Protein AF-A0A3M7RGC6-F1 (afdb_monomer)

Foldseek 3Di:
DDDDDDDDPPDDPDDPDDWAFDDDDPQWTWTDDPRDIDIDGVVVDDDDDDPPPPDPPVPPPPPPPDDDDDDDDDDDDDDDDDDPPDPPDPDPDPDDDDDDDDDD

Organism: Brachionus plicatilis (NCBI:txid10195)

Sequence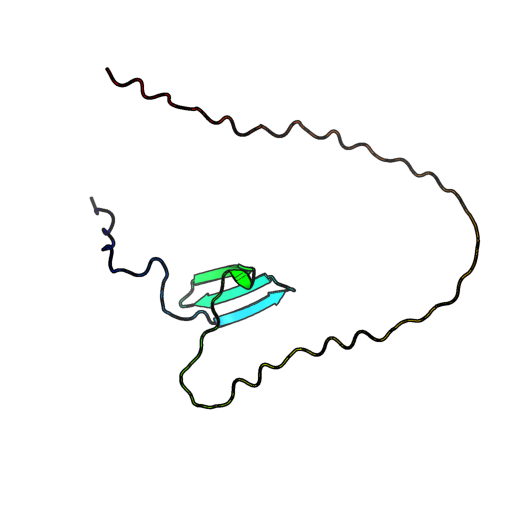 (104 aa):
MLWPKQNKKSDPRWDPRPYTVTARKGTMVTASREGHVITRNASYFKPYHYLDDTDISSAKVQVSLAPLEDPPRDQTQTTQAEVQTIPVAPQPQPTYTQTQTSTP

Structure (mmCIF, N/CA/C/O backbone):
data_AF-A0A3M7RGC6-F1
#
_entry.id   AF-A0A3M7RGC6-F1
#
loop_
_atom_site.group_PDB
_atom_site.id
_atom_site.type_symbol
_atom_site.label_atom_id
_atom_site.label_alt_id
_atom_site.label_comp_id
_atom_site.label_asym_id
_atom_site.label_entity_id
_atom_site.label_seq_id
_atom_site.pdbx_PDB_ins_code
_atom_site.Cartn_x
_atom_site.Cartn_y
_atom_site.Cartn_z
_atom_site.occupancy
_atom_site.B_iso_or_equiv
_atom_site.auth_seq_id
_atom_site.auth_comp_id
_atom_site.auth_asym_id
_atom_site.auth_atom_id
_atom_site.pdbx_PDB_model_num
ATOM 1 N N . MET A 1 1 ? 29.312 -25.416 -6.130 1.00 62.09 1 MET A N 1
ATOM 2 C CA . MET A 1 1 ? 29.479 -24.249 -5.236 1.00 62.09 1 MET A CA 1
ATOM 3 C C . MET A 1 1 ? 28.883 -23.047 -5.959 1.00 62.09 1 MET A C 1
ATOM 5 O O . MET A 1 1 ? 29.393 -22.692 -7.010 1.00 62.09 1 MET A O 1
ATOM 9 N N . LEU A 1 2 ? 27.739 -22.523 -5.510 1.00 69.88 2 LEU A N 1
ATOM 10 C CA . LEU A 1 2 ? 27.090 -21.364 -6.141 1.00 69.88 2 LEU A CA 1
ATOM 11 C C . LEU A 1 2 ? 27.665 -20.095 -5.507 1.00 69.88 2 LEU A C 1
ATOM 13 O O . LEU A 1 2 ? 27.500 -19.888 -4.307 1.00 69.88 2 LEU A O 1
ATOM 17 N N . TRP A 1 3 ? 28.367 -19.272 -6.285 1.00 59.81 3 TRP A N 1
ATOM 18 C CA . TRP A 1 3 ? 28.808 -17.960 -5.809 1.00 59.81 3 TRP A CA 1
ATOM 19 C C . TRP A 1 3 ? 27.598 -17.062 -5.519 1.00 59.81 3 TRP A C 1
ATOM 21 O O . TRP A 1 3 ? 26.616 -17.105 -6.268 1.00 59.81 3 TRP A O 1
ATOM 31 N N . PRO A 1 4 ? 27.652 -16.226 -4.463 1.00 75.62 4 PRO A N 1
ATOM 32 C CA . PRO A 1 4 ? 26.611 -15.242 -4.219 1.00 75.62 4 PRO A CA 1
ATOM 33 C C . PRO A 1 4 ? 26.537 -14.290 -5.413 1.00 75.62 4 PRO A C 1
ATOM 35 O O . PRO A 1 4 ? 27.554 -13.777 -5.884 1.00 75.62 4 PRO A O 1
ATOM 38 N N . LYS A 1 5 ? 25.321 -14.072 -5.918 1.00 77.88 5 LYS A N 1
ATOM 39 C CA . LYS A 1 5 ? 25.066 -13.159 -7.033 1.00 77.88 5 LYS A CA 1
ATOM 40 C C . LYS A 1 5 ? 25.582 -11.768 -6.660 1.00 77.88 5 LYS A C 1
ATOM 42 O O . LYS A 1 5 ? 25.036 -11.132 -5.763 1.00 77.88 5 LYS A O 1
ATOM 47 N N . GLN A 1 6 ? 26.623 -11.304 -7.347 1.00 79.31 6 GLN A N 1
ATOM 48 C CA . GLN A 1 6 ? 27.139 -9.952 -7.165 1.00 79.31 6 GLN A CA 1
ATOM 49 C C . GLN A 1 6 ? 26.162 -8.953 -7.789 1.00 79.31 6 GLN A C 1
ATOM 51 O O . GLN A 1 6 ? 25.970 -8.918 -9.004 1.00 79.31 6 GLN A O 1
ATOM 56 N N . ASN A 1 7 ? 25.522 -8.161 -6.941 1.00 80.25 7 ASN A N 1
ATOM 57 C CA . ASN A 1 7 ? 24.716 -7.012 -7.327 1.00 80.25 7 ASN A CA 1
ATOM 58 C C . ASN A 1 7 ? 25.624 -5.884 -7.845 1.00 80.25 7 ASN A C 1
ATOM 60 O O . ASN A 1 7 ? 26.638 -5.543 -7.228 1.00 80.25 7 ASN A O 1
ATOM 64 N N . LYS A 1 8 ? 25.265 -5.310 -8.996 1.00 86.31 8 LYS A N 1
ATOM 65 C CA . LYS A 1 8 ? 25.976 -4.179 -9.602 1.00 86.31 8 LYS A CA 1
ATOM 66 C C . LYS A 1 8 ? 25.692 -2.914 -8.795 1.00 86.31 8 LYS A C 1
ATOM 68 O O . LYS A 1 8 ? 24.642 -2.783 -8.174 1.00 86.31 8 LYS A O 1
ATOM 73 N N . LYS A 1 9 ? 26.592 -1.928 -8.862 1.00 84.12 9 LYS A N 1
ATOM 74 C CA . LYS A 1 9 ? 26.382 -0.609 -8.226 1.00 84.12 9 LYS A CA 1
ATOM 75 C C . LYS A 1 9 ? 25.133 0.121 -8.749 1.00 84.12 9 LYS A C 1
ATOM 77 O O . LYS A 1 9 ? 24.622 0.996 -8.065 1.00 84.12 9 LYS A O 1
ATOM 82 N N . SER A 1 10 ? 24.672 -0.233 -9.950 1.00 84.56 10 SER A N 1
ATOM 83 C CA . SER A 1 10 ? 23.455 0.287 -10.578 1.00 84.56 10 SER A CA 1
ATOM 84 C C . SER A 1 10 ? 22.169 -0.380 -10.087 1.00 84.56 10 SER A C 1
ATOM 86 O O . SER A 1 10 ? 21.090 0.140 -10.357 1.00 84.56 10 SER A O 1
ATOM 88 N N . ASP A 1 11 ? 22.255 -1.537 -9.425 1.00 83.75 11 ASP A N 1
ATOM 89 C CA . ASP A 1 11 ? 21.063 -2.273 -9.015 1.00 83.75 11 ASP A CA 1
ATOM 90 C C . ASP A 1 11 ? 20.420 -1.579 -7.808 1.00 83.75 11 ASP A C 1
ATOM 92 O O . ASP A 1 11 ? 21.121 -1.202 -6.858 1.00 83.75 11 ASP A O 1
ATOM 96 N N . PRO A 1 12 ? 19.088 -1.408 -7.799 1.00 81.56 12 PRO A N 1
ATOM 97 C CA . PRO A 1 12 ? 18.425 -0.805 -6.662 1.00 81.56 12 PRO A CA 1
ATOM 98 C C . PRO A 1 12 ? 18.640 -1.678 -5.422 1.00 81.56 12 PRO A C 1
ATOM 100 O O . PRO A 1 12 ? 18.510 -2.901 -5.450 1.00 81.56 12 PRO A O 1
ATOM 103 N N . ARG A 1 13 ? 18.941 -1.029 -4.291 1.00 83.00 13 ARG A N 1
ATOM 104 C CA . ARG A 1 13 ? 19.084 -1.704 -2.987 1.00 83.00 13 ARG A CA 1
ATOM 105 C C . ARG A 1 13 ? 17.779 -2.365 -2.522 1.00 83.00 13 ARG A C 1
ATOM 107 O O . ARG A 1 13 ? 17.797 -3.181 -1.606 1.00 83.00 13 ARG A O 1
ATOM 114 N N . TRP A 1 14 ? 16.660 -1.976 -3.122 1.00 80.00 14 TRP A N 1
ATOM 115 C CA . TRP A 1 14 ? 15.310 -2.388 -2.776 1.00 80.00 14 TRP A CA 1
ATOM 116 C C . TRP A 1 14 ? 14.613 -2.980 -4.004 1.00 80.00 14 TRP A C 1
ATOM 118 O O . TRP A 1 14 ? 14.943 -2.646 -5.140 1.00 80.00 14 TRP A O 1
ATOM 128 N N . ASP A 1 15 ? 13.649 -3.868 -3.773 1.00 83.25 15 ASP A N 1
ATOM 129 C CA . ASP A 1 15 ? 12.869 -4.476 -4.848 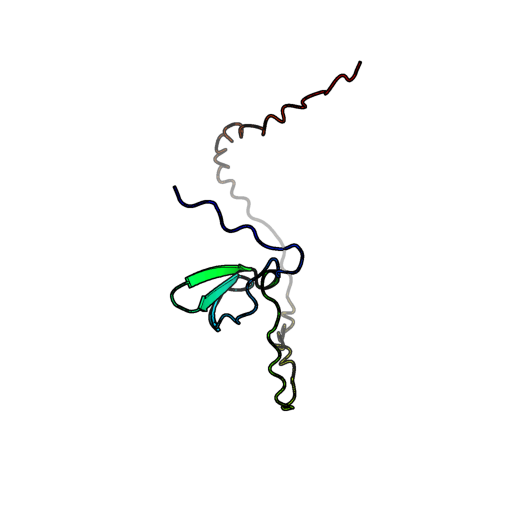1.00 83.25 15 ASP A CA 1
ATOM 130 C C . ASP A 1 15 ? 11.761 -3.509 -5.309 1.00 83.25 15 ASP A C 1
ATOM 132 O O . ASP A 1 15 ? 10.911 -3.161 -4.486 1.00 83.25 15 ASP A O 1
ATOM 136 N N . PRO A 1 16 ? 11.738 -3.096 -6.593 1.00 85.00 16 PRO A N 1
ATOM 137 C CA . PRO A 1 16 ? 10.822 -2.078 -7.096 1.00 85.00 16 PRO A CA 1
ATOM 138 C C . PRO A 1 16 ? 9.352 -2.501 -7.150 1.00 85.00 16 PRO A C 1
ATOM 140 O O . PRO A 1 16 ? 8.482 -1.645 -7.313 1.00 85.00 16 PRO A O 1
ATOM 143 N N . ARG A 1 17 ? 9.047 -3.799 -7.045 1.00 88.88 17 ARG A N 1
ATOM 144 C CA . ARG A 1 17 ? 7.671 -4.277 -7.216 1.00 88.88 17 ARG A CA 1
ATOM 145 C C . ARG A 1 17 ? 6.826 -3.928 -5.980 1.00 88.88 17 ARG A C 1
ATOM 147 O O . ARG A 1 17 ? 7.268 -4.187 -4.855 1.00 88.88 17 ARG A O 1
ATOM 154 N N . PRO A 1 18 ? 5.611 -3.387 -6.148 1.00 91.88 18 PRO A N 1
ATOM 155 C CA . PRO A 1 18 ? 4.792 -2.957 -5.022 1.00 91.88 18 PRO A CA 1
ATOM 156 C C . PRO A 1 18 ? 4.340 -4.134 -4.157 1.00 91.88 18 PRO A C 1
ATOM 158 O O . PRO A 1 18 ? 4.123 -5.242 -4.644 1.00 91.88 18 PRO A O 1
ATOM 161 N N . TYR A 1 19 ? 4.174 -3.870 -2.864 1.00 94.50 19 TYR A N 1
ATOM 162 C CA . TYR A 1 19 ? 3.461 -4.762 -1.956 1.00 94.50 19 TYR A CA 1
ATOM 163 C C . TYR A 1 19 ? 1.992 -4.356 -1.864 1.00 94.50 19 TYR A C 1
ATOM 165 O O . TYR A 1 19 ? 1.672 -3.167 -1.901 1.00 94.50 19 TYR A O 1
ATOM 173 N N . THR A 1 20 ? 1.114 -5.332 -1.643 1.00 94.69 20 THR A N 1
ATOM 174 C CA . THR A 1 20 ? -0.288 -5.081 -1.298 1.00 94.69 20 THR A CA 1
ATOM 175 C C . THR A 1 20 ? -0.445 -5.112 0.216 1.00 94.69 20 THR A C 1
ATOM 177 O O . THR A 1 20 ? -0.030 -6.073 0.864 1.00 94.69 20 THR A O 1
ATOM 180 N N . VAL A 1 21 ? -1.036 -4.069 0.799 1.00 95.44 21 VAL A N 1
ATOM 181 C CA . VAL A 1 21 ? -1.335 -4.034 2.238 1.00 95.44 21 VAL A CA 1
ATOM 182 C C . VAL A 1 21 ? -2.509 -4.966 2.531 1.00 95.44 21 VAL A C 1
ATOM 184 O O . VAL A 1 21 ? -3.573 -4.813 1.941 1.00 95.44 21 VAL A O 1
ATOM 187 N N . THR A 1 22 ? -2.324 -5.913 3.450 1.00 97.06 22 THR A N 1
ATOM 188 C CA . THR A 1 22 ? -3.355 -6.891 3.839 1.00 97.06 22 THR A CA 1
ATOM 189 C C . THR A 1 22 ? -3.964 -6.600 5.205 1.00 97.06 22 THR A C 1
ATOM 191 O O . THR A 1 22 ? -5.123 -6.926 5.436 1.00 97.06 22 THR A O 1
ATOM 194 N N . ALA A 1 23 ? -3.215 -5.967 6.113 1.00 95.62 23 ALA A N 1
ATOM 195 C CA . ALA A 1 23 ? -3.725 -5.546 7.415 1.00 95.62 23 ALA 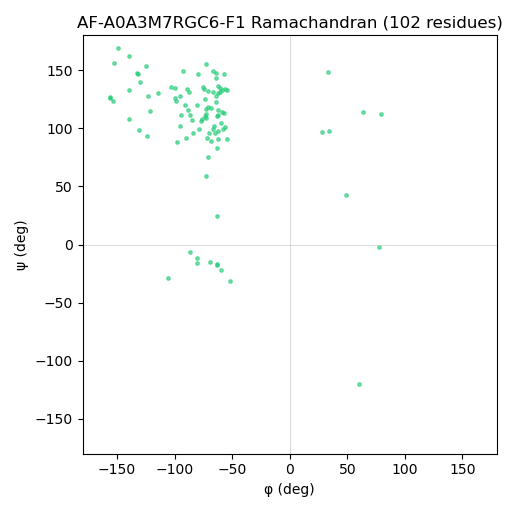A CA 1
ATOM 196 C C . ALA A 1 23 ? -2.969 -4.326 7.956 1.00 95.62 23 ALA A C 1
ATOM 198 O O . ALA A 1 23 ? -1.802 -4.094 7.630 1.00 95.62 23 ALA A O 1
ATOM 199 N N . ARG A 1 24 ? -3.621 -3.561 8.839 1.00 96.94 24 ARG A N 1
ATOM 200 C CA . ARG A 1 24 ? -3.023 -2.410 9.526 1.00 96.94 24 ARG A CA 1
ATOM 201 C C . ARG A 1 24 ? -3.465 -2.356 10.986 1.00 96.94 24 ARG A C 1
ATOM 203 O O . ARG A 1 24 ? -4.650 -2.459 11.281 1.00 96.94 24 ARG A O 1
ATOM 210 N N . LYS A 1 25 ? -2.509 -2.147 11.894 1.00 96.94 25 LYS A N 1
ATOM 211 C CA . LYS A 1 25 ? -2.732 -1.940 13.332 1.00 96.94 25 LYS A CA 1
ATOM 212 C C . LYS A 1 25 ? -1.956 -0.704 13.781 1.00 96.94 25 LYS A C 1
ATOM 214 O O . LYS A 1 25 ? -0.745 -0.757 13.994 1.00 96.94 25 LYS A O 1
ATOM 219 N N . GLY A 1 26 ? -2.649 0.428 13.887 1.00 96.38 26 GLY A N 1
ATOM 220 C CA . GLY A 1 26 ? -2.012 1.723 14.136 1.00 96.38 26 GLY A CA 1
ATOM 221 C C . GLY A 1 26 ? -1.016 2.087 13.026 1.00 96.38 26 GLY A C 1
ATOM 222 O O . GLY A 1 26 ? -1.380 2.184 11.850 1.00 96.38 26 GLY A O 1
ATOM 223 N N . THR A 1 27 ? 0.253 2.275 13.398 1.00 96.94 27 THR A N 1
ATOM 224 C CA . THR A 1 27 ? 1.361 2.539 12.462 1.00 96.94 27 THR A CA 1
ATOM 225 C C . THR A 1 27 ? 1.996 1.268 11.900 1.00 96.94 27 THR A C 1
ATOM 227 O O . THR A 1 27 ? 2.837 1.359 11.012 1.00 96.94 27 THR A O 1
ATOM 230 N N . MET A 1 28 ? 1.604 0.086 12.376 1.00 97.75 28 MET A N 1
ATOM 231 C CA . MET A 1 28 ? 2.108 -1.196 11.894 1.00 97.75 28 MET A CA 1
ATOM 232 C C . MET A 1 28 ? 1.290 -1.678 10.696 1.00 97.75 28 MET A C 1
ATOM 234 O O . MET A 1 28 ? 0.060 -1.694 10.738 1.00 97.75 28 MET A O 1
ATOM 238 N N . VAL A 1 29 ? 1.977 -2.077 9.633 1.00 97.94 29 VAL A N 1
ATOM 239 C CA . VAL A 1 29 ? 1.413 -2.502 8.352 1.00 97.94 29 VAL A CA 1
ATOM 240 C C . VAL A 1 29 ? 1.901 -3.912 8.055 1.00 97.94 29 VAL A C 1
ATOM 242 O O . VAL A 1 29 ? 3.107 -4.166 8.079 1.00 97.94 29 VAL A O 1
ATOM 245 N N . THR A 1 30 ? 0.966 -4.810 7.757 1.00 97.88 30 THR A N 1
ATOM 246 C CA . THR A 1 30 ? 1.252 -6.114 7.158 1.00 97.88 30 THR A CA 1
ATOM 247 C C . THR A 1 30 ? 0.986 -6.016 5.665 1.00 97.88 30 THR A C 1
ATOM 249 O O . THR A 1 30 ? -0.098 -5.601 5.250 1.00 97.88 30 THR A O 1
ATOM 252 N N . ALA A 1 31 ? 1.976 -6.381 4.862 1.00 96.75 31 ALA A N 1
ATOM 253 C CA . ALA A 1 31 ? 1.890 -6.342 3.415 1.00 96.75 31 ALA A CA 1
ATOM 254 C C . ALA A 1 31 ? 2.402 -7.653 2.812 1.00 96.75 31 ALA A C 1
ATOM 256 O O . ALA A 1 31 ? 3.301 -8.289 3.367 1.00 96.75 31 ALA A O 1
ATOM 257 N N . SER A 1 32 ? 1.832 -8.058 1.680 1.00 96.75 32 SER A N 1
ATOM 258 C CA . SER A 1 32 ? 2.167 -9.309 1.002 1.00 96.75 32 SER A CA 1
ATOM 259 C C . SER A 1 32 ? 2.416 -9.116 -0.488 1.00 96.75 32 SER A C 1
ATOM 261 O O . SER A 1 32 ? 1.766 -8.282 -1.122 1.00 96.75 32 SER A O 1
ATOM 263 N N . ARG A 1 33 ? 3.328 -9.914 -1.050 1.00 94.81 33 ARG A N 1
ATOM 264 C CA . ARG A 1 33 ? 3.609 -9.987 -2.489 1.00 94.81 33 ARG A CA 1
ATOM 265 C C . ARG A 1 33 ? 4.222 -11.343 -2.832 1.00 94.81 33 ARG A C 1
ATOM 267 O O . ARG A 1 33 ? 5.225 -11.703 -2.231 1.00 94.81 33 ARG A O 1
ATOM 274 N N . GLU A 1 34 ? 3.652 -12.075 -3.791 1.00 92.44 34 GLU A N 1
ATOM 275 C CA . GLU A 1 34 ? 4.195 -13.362 -4.284 1.00 92.44 34 GLU A CA 1
ATOM 276 C C . GLU A 1 34 ? 4.564 -14.358 -3.158 1.00 92.44 34 GLU A C 1
ATOM 278 O O . GLU A 1 34 ? 5.629 -14.967 -3.163 1.00 92.44 34 GLU A O 1
ATOM 283 N N . GLY A 1 35 ? 3.712 -14.487 -2.135 1.00 92.38 35 GLY A N 1
ATOM 284 C CA . GLY A 1 35 ? 3.967 -15.372 -0.987 1.00 92.38 35 GLY A CA 1
ATOM 285 C C . GLY A 1 35 ? 4.962 -14.830 0.048 1.00 92.38 35 GLY A C 1
ATOM 286 O O . GLY A 1 35 ? 5.152 -15.450 1.091 1.00 92.38 35 GLY A O 1
ATOM 287 N N . HIS A 1 36 ? 5.551 -13.654 -0.178 1.00 93.94 36 HIS A N 1
ATOM 288 C CA . HIS A 1 36 ? 6.357 -12.953 0.815 1.00 93.94 36 HIS A CA 1
ATOM 289 C C . HIS A 1 36 ? 5.482 -12.009 1.640 1.00 93.94 36 HIS A C 1
ATOM 291 O O . HIS A 1 36 ? 4.871 -11.089 1.093 1.00 93.94 36 HIS A O 1
ATOM 297 N N . VAL A 1 37 ? 5.432 -12.229 2.955 1.00 96.44 37 VAL A N 1
ATOM 298 C CA . VAL A 1 37 ? 4.648 -11.428 3.904 1.00 96.44 37 VAL A CA 1
ATOM 299 C C . VAL A 1 37 ? 5.590 -10.702 4.851 1.00 96.44 37 VAL A C 1
ATOM 301 O O . VAL A 1 37 ? 6.476 -11.312 5.448 1.00 96.44 37 VAL A O 1
ATOM 304 N N . ILE A 1 38 ? 5.388 -9.396 5.003 1.00 95.94 38 ILE A N 1
ATOM 305 C CA . ILE A 1 38 ? 6.183 -8.548 5.889 1.00 95.94 38 ILE A CA 1
ATOM 306 C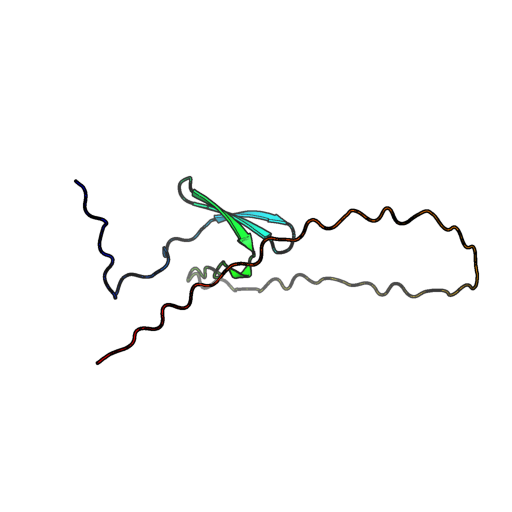 C . ILE A 1 38 ? 5.279 -7.718 6.793 1.00 95.94 38 ILE A C 1
ATOM 308 O O . ILE A 1 38 ? 4.278 -7.167 6.344 1.00 95.94 38 ILE A O 1
ATOM 312 N N . THR A 1 39 ? 5.670 -7.579 8.060 1.00 97.75 39 THR A N 1
ATOM 313 C CA . THR A 1 39 ? 5.008 -6.695 9.028 1.00 97.75 39 THR A CA 1
ATOM 314 C C . THR A 1 39 ? 6.016 -5.680 9.551 1.00 97.75 39 THR A C 1
ATOM 316 O O . THR A 1 39 ? 7.007 -6.055 10.180 1.00 97.75 39 THR A O 1
ATOM 319 N N . ARG A 1 40 ? 5.803 -4.391 9.263 1.00 97.31 40 ARG A N 1
ATOM 320 C CA . ARG A 1 40 ? 6.700 -3.283 9.651 1.00 97.31 40 ARG A CA 1
ATOM 321 C C . ARG A 1 40 ? 5.917 -1.992 9.880 1.00 97.31 40 ARG A C 1
ATOM 323 O O . ARG A 1 40 ? 4.738 -1.910 9.564 1.00 97.31 40 ARG A O 1
ATOM 330 N N . ASN A 1 41 ? 6.565 -0.971 10.440 1.00 98.00 41 ASN A N 1
ATOM 331 C CA . ASN A 1 41 ? 5.963 0.360 10.530 1.00 98.00 41 ASN A CA 1
ATOM 332 C C . ASN A 1 41 ? 5.724 0.944 9.122 1.00 98.00 41 ASN A C 1
ATOM 334 O O . ASN A 1 41 ? 6.515 0.699 8.212 1.00 98.00 41 ASN A O 1
ATOM 338 N N . ALA A 1 42 ? 4.667 1.740 8.960 1.00 94.50 42 ALA A N 1
ATOM 339 C CA . ALA A 1 42 ? 4.326 2.447 7.731 1.00 94.50 42 ALA A CA 1
ATOM 340 C C . ALA A 1 42 ? 5.497 3.271 7.159 1.00 94.50 42 ALA A C 1
ATOM 342 O O . ALA A 1 42 ? 5.622 3.358 5.943 1.00 94.50 42 ALA A O 1
ATOM 343 N N . SER A 1 43 ? 6.394 3.800 8.001 1.00 94.62 43 SER A N 1
ATOM 344 C CA . SER A 1 43 ? 7.578 4.564 7.572 1.00 94.62 43 SER A CA 1
ATOM 345 C C . SER A 1 43 ? 8.591 3.768 6.737 1.00 94.62 43 SER A C 1
ATOM 347 O O . SER A 1 43 ? 9.417 4.364 6.050 1.00 94.62 43 SER A O 1
ATOM 349 N N . TYR A 1 44 ? 8.531 2.432 6.765 1.00 92.75 44 TYR A N 1
ATOM 350 C CA . TYR A 1 44 ? 9.366 1.570 5.920 1.00 92.75 44 TYR A CA 1
ATOM 351 C C . TYR A 1 44 ? 8.823 1.420 4.495 1.00 92.75 44 TYR A C 1
ATOM 353 O O . TYR A 1 44 ? 9.524 0.897 3.628 1.00 92.75 44 TYR A O 1
ATOM 361 N N . PHE A 1 45 ? 7.586 1.852 4.247 1.00 90.88 45 PHE A N 1
ATOM 362 C CA . PHE A 1 45 ? 6.934 1.738 2.953 1.00 90.88 45 PHE A CA 1
ATOM 363 C C . PHE A 1 45 ? 6.935 3.089 2.247 1.00 90.88 45 PHE A C 1
ATOM 365 O O . PHE A 1 45 ? 6.628 4.124 2.836 1.00 90.88 45 PHE A O 1
ATOM 372 N N . LYS A 1 46 ? 7.259 3.072 0.954 1.00 89.25 46 LYS A N 1
ATOM 373 C CA . LYS A 1 46 ? 7.055 4.227 0.082 1.00 89.25 46 LYS A CA 1
ATOM 374 C C . LYS A 1 46 ? 5.652 4.139 -0.521 1.00 89.25 46 LYS A C 1
ATOM 376 O O . LYS A 1 46 ? 5.294 3.052 -0.982 1.00 89.25 46 LYS A O 1
ATOM 381 N N . PRO A 1 47 ? 4.868 5.232 -0.532 1.00 88.12 47 PRO A N 1
ATOM 382 C CA . PRO A 1 47 ? 3.617 5.279 -1.275 1.00 88.12 47 PRO A CA 1
ATOM 383 C C . PRO A 1 47 ? 3.865 4.906 -2.735 1.00 88.12 47 PRO A C 1
ATOM 385 O O . PRO A 1 47 ? 4.823 5.376 -3.350 1.00 88.12 47 PRO A O 1
ATOM 388 N N . TYR A 1 48 ? 3.021 4.030 -3.268 1.00 87.00 48 TYR A N 1
ATOM 389 C CA . TYR A 1 48 ? 3.077 3.657 -4.670 1.00 87.00 48 TYR A CA 1
ATOM 390 C C . TYR A 1 48 ? 2.089 4.532 -5.437 1.00 87.00 48 TYR A C 1
ATOM 392 O O . TYR A 1 48 ? 0.881 4.422 -5.240 1.00 87.00 48 TYR A O 1
ATOM 400 N N . HIS A 1 49 ? 2.611 5.418 -6.278 1.00 84.62 49 HIS A N 1
ATOM 401 C CA . HIS A 1 49 ? 1.813 6.248 -7.169 1.00 84.62 49 HIS A CA 1
ATOM 402 C C . HIS A 1 49 ? 1.754 5.544 -8.526 1.00 84.62 49 HIS A C 1
ATOM 404 O O . HIS A 1 49 ? 2.736 5.564 -9.268 1.00 84.62 49 HIS A O 1
ATOM 410 N N . TYR A 1 50 ? 0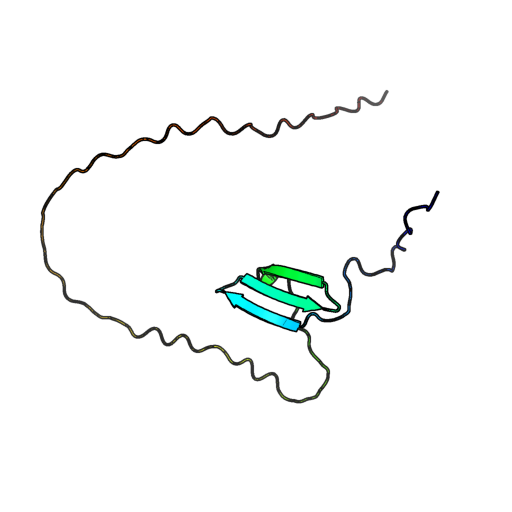.637 4.882 -8.836 1.00 74.38 50 TYR A N 1
ATOM 411 C CA . TYR A 1 50 ? 0.342 4.571 -10.234 1.00 74.38 50 TYR A CA 1
ATOM 412 C C . TYR A 1 50 ? 0.082 5.906 -10.941 1.00 74.38 50 TYR A C 1
ATOM 414 O O . TYR A 1 50 ? -0.649 6.740 -10.412 1.00 74.38 50 TYR A O 1
ATOM 422 N N . LEU A 1 51 ? 0.712 6.124 -12.097 1.00 65.88 51 LEU A N 1
ATOM 423 C CA . LEU A 1 51 ? 0.398 7.235 -13.001 1.00 65.88 51 LEU A CA 1
ATOM 424 C C . LEU A 1 51 ? -0.941 6.960 -13.699 1.00 65.88 51 LEU A C 1
ATOM 426 O O . LEU A 1 51 ? -0.992 6.843 -14.916 1.00 65.88 51 LEU A O 1
ATOM 430 N N . ASP A 1 52 ? -2.002 6.796 -12.921 1.00 59.16 52 ASP A N 1
ATOM 431 C CA . ASP A 1 52 ? -3.340 7.071 -13.413 1.00 59.16 52 ASP A CA 1
ATOM 432 C C . ASP A 1 52 ? -3.667 8.466 -12.894 1.00 59.16 52 ASP A C 1
ATOM 434 O O . ASP A 1 52 ? -3.584 8.713 -11.690 1.00 59.16 52 ASP A O 1
ATOM 438 N N . ASP A 1 53 ? -4.006 9.384 -13.796 1.00 56.12 53 ASP A N 1
ATOM 439 C CA . ASP A 1 53 ? -4.330 10.799 -13.546 1.00 56.12 53 ASP A CA 1
ATOM 440 C C . ASP A 1 53 ? -5.580 11.013 -12.660 1.00 56.12 53 ASP A C 1
ATOM 442 O O . ASP A 1 53 ? -6.253 12.038 -12.727 1.00 56.12 53 ASP A O 1
ATOM 446 N N . THR A 1 54 ? -5.936 10.043 -11.821 1.00 56.31 54 THR A N 1
ATOM 447 C CA . THR A 1 54 ? -7.084 10.115 -10.927 1.00 56.31 54 THR A CA 1
ATOM 448 C C . THR A 1 54 ? -6.610 10.525 -9.542 1.00 56.31 54 THR A C 1
ATOM 450 O O . T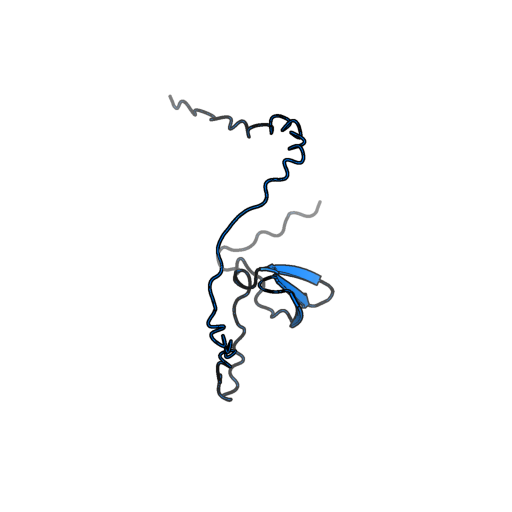HR A 1 54 ? -6.257 9.693 -8.709 1.00 56.31 54 THR A O 1
ATOM 453 N N . ASP A 1 55 ? -6.568 11.843 -9.353 1.00 52.56 55 ASP A N 1
ATOM 454 C CA . ASP A 1 55 ? -6.748 12.559 -8.090 1.00 52.56 55 ASP A CA 1
ATOM 455 C C . ASP A 1 55 ? -6.352 11.784 -6.824 1.00 52.56 55 ASP A C 1
ATOM 457 O O . ASP A 1 55 ? -7.142 11.057 -6.212 1.00 52.56 55 ASP A O 1
ATOM 461 N N . ILE A 1 56 ? -5.130 12.032 -6.348 1.00 52.53 56 ILE A N 1
ATOM 462 C CA . ILE A 1 56 ? -4.759 11.746 -4.963 1.00 52.53 56 ILE A CA 1
ATOM 463 C C . ILE A 1 56 ? -5.496 12.770 -4.091 1.00 52.53 56 ILE A C 1
ATOM 465 O O . ILE A 1 56 ? -4.907 13.710 -3.552 1.00 52.53 56 ILE A O 1
ATOM 469 N N . SER A 1 57 ? -6.803 12.566 -3.915 1.00 51.28 57 SER A N 1
ATOM 470 C CA . SER A 1 57 ? -7.493 13.011 -2.716 1.00 51.28 57 SER A CA 1
ATOM 471 C C . SER A 1 57 ? -6.839 12.249 -1.576 1.00 51.28 57 SER A C 1
ATOM 473 O O . SER A 1 57 ? -7.170 11.105 -1.258 1.00 51.28 57 SER A O 1
ATOM 475 N N . SER A 1 58 ? -5.802 12.875 -1.024 1.00 56.50 58 SER A N 1
ATOM 476 C CA . SER A 1 58 ? -5.252 12.550 0.274 1.00 56.50 58 SER A CA 1
ATOM 477 C C . SER A 1 58 ? -6.427 12.636 1.235 1.00 56.50 58 SER A C 1
ATOM 479 O O . SER A 1 58 ? -6.771 13.717 1.715 1.00 56.50 58 SER A O 1
ATOM 481 N N . ALA A 1 59 ? -7.107 11.505 1.436 1.00 55.03 59 ALA A N 1
ATOM 482 C CA . ALA A 1 59 ? -8.126 11.332 2.447 1.00 55.03 59 ALA A CA 1
ATOM 483 C C . ALA A 1 59 ? -7.411 11.505 3.784 1.00 55.03 59 ALA A C 1
ATOM 485 O O . ALA A 1 59 ? -6.936 10.560 4.419 1.00 55.03 59 ALA A O 1
ATOM 486 N N . LYS A 1 60 ? -7.260 12.773 4.158 1.00 52.28 60 LYS A N 1
ATOM 487 C CA . LYS A 1 60 ? -6.863 13.241 5.466 1.00 52.28 60 LYS A CA 1
ATOM 488 C C . LYS A 1 60 ? -7.917 12.642 6.380 1.00 52.28 60 LYS A C 1
ATOM 490 O O . LYS A 1 60 ? -9.050 13.108 6.408 1.00 52.28 60 LYS A O 1
ATOM 495 N N . VAL A 1 61 ? -7.573 11.539 7.037 1.00 48.22 61 VAL A N 1
ATOM 496 C CA . VAL A 1 61 ? -8.408 10.935 8.069 1.00 48.22 61 VAL A CA 1
ATOM 497 C C . VAL A 1 61 ? -8.637 12.036 9.099 1.00 48.22 61 VAL A C 1
ATOM 499 O O . VAL A 1 61 ? -7.729 12.389 9.852 1.00 48.22 61 VAL A O 1
ATOM 502 N N . GLN A 1 62 ? -9.817 12.654 9.048 1.00 47.00 62 GLN A N 1
ATOM 503 C CA . GLN A 1 62 ? -10.279 13.611 10.037 1.00 47.00 62 GLN A CA 1
ATOM 504 C C . GLN A 1 62 ? -10.436 12.831 11.336 1.00 47.00 62 GLN A C 1
ATOM 506 O O . GLN A 1 62 ? -11.431 12.150 11.568 1.00 47.00 62 GLN A O 1
ATOM 511 N N . VAL A 1 63 ? -9.409 12.893 12.178 1.00 47.44 63 VAL A N 1
ATOM 512 C CA . VAL A 1 63 ? -9.556 12.574 13.591 1.00 47.44 63 VAL A CA 1
ATOM 513 C C . VAL A 1 63 ? -10.339 13.740 14.184 1.00 47.44 63 VAL A C 1
ATOM 515 O O . VAL A 1 63 ? -9.762 14.762 14.552 1.00 47.44 63 VAL A O 1
ATOM 518 N N . SER A 1 64 ? -11.664 13.622 14.211 1.00 46.34 64 SER A N 1
ATOM 519 C CA . SER A 1 64 ? -12.509 14.509 15.007 1.00 46.34 64 SER A CA 1
ATOM 520 C C . SER A 1 64 ? -12.240 14.211 16.482 1.00 46.34 64 SER A C 1
ATOM 522 O O . SER A 1 64 ? -12.872 13.345 17.080 1.00 46.34 64 SER A O 1
ATOM 524 N N . LEU A 1 65 ? -11.250 14.895 17.057 1.00 51.84 65 LEU A N 1
ATOM 525 C CA . LEU A 1 65 ? -11.103 15.029 18.503 1.00 51.84 65 LEU A CA 1
ATOM 526 C C . LEU A 1 65 ? -12.236 15.941 18.979 1.00 51.84 65 LEU A C 1
ATOM 528 O O . LEU A 1 65 ? -12.133 17.162 18.883 1.00 51.84 65 LEU A O 1
ATOM 532 N N . ALA A 1 66 ? -13.339 15.353 19.435 1.00 55.72 66 ALA A N 1
ATOM 533 C CA . ALA A 1 66 ? -14.319 16.104 20.207 1.00 55.72 66 ALA A CA 1
ATOM 534 C C . ALA A 1 66 ? -13.647 16.562 21.521 1.00 55.72 66 ALA A C 1
ATOM 536 O O . ALA A 1 66 ? -13.059 15.717 22.204 1.00 55.72 66 ALA A O 1
ATOM 537 N N . PRO A 1 67 ? -13.693 17.855 21.886 1.00 51.22 67 PRO A N 1
ATOM 538 C CA . PRO A 1 67 ? -13.234 18.309 23.194 1.00 51.22 67 PRO A CA 1
ATOM 539 C C . PRO A 1 67 ? -14.196 17.776 24.260 1.00 51.22 67 PRO A C 1
ATOM 541 O O . PRO A 1 67 ? -15.383 18.094 24.234 1.00 51.22 67 PRO A O 1
ATOM 544 N N . LEU A 1 68 ? -13.707 16.940 25.173 1.00 59.28 68 LEU A N 1
ATOM 545 C CA . LEU A 1 68 ? -14.456 16.556 26.367 1.00 59.28 68 LEU A CA 1
ATOM 546 C C . LEU A 1 68 ? -14.111 17.560 27.474 1.00 59.28 68 LEU A C 1
ATOM 548 O O . LEU A 1 68 ? -13.116 17.380 28.169 1.00 59.28 68 LEU A O 1
ATOM 552 N N . GLU A 1 69 ? -14.894 18.635 27.589 1.00 48.97 69 GLU A N 1
ATOM 553 C CA . GLU A 1 69 ? -14.796 19.583 28.708 1.00 48.97 69 GLU A CA 1
ATOM 554 C C . GLU A 1 69 ? -15.609 19.099 29.931 1.00 48.97 69 GLU A C 1
ATOM 556 O O . GLU A 1 69 ? -16.837 19.065 29.898 1.00 48.97 69 GLU A O 1
ATOM 561 N N . ASP A 1 70 ? -14.844 18.653 30.940 1.00 56.00 70 ASP A N 1
ATOM 562 C CA . ASP A 1 70 ? -14.878 18.786 32.420 1.00 56.00 70 ASP A CA 1
ATOM 563 C C . ASP A 1 70 ? -16.183 18.887 33.256 1.00 56.00 70 ASP A C 1
ATOM 565 O O . ASP A 1 70 ? -17.173 19.508 32.869 1.00 56.00 70 ASP A O 1
ATOM 569 N N . PRO A 1 71 ? -16.157 18.361 34.507 1.00 62.88 71 PRO A N 1
ATOM 570 C CA . PRO A 1 71 ? -15.919 19.282 35.631 1.00 62.88 71 PRO A CA 1
ATOM 571 C C . PRO A 1 71 ? -14.989 18.754 36.757 1.00 62.88 71 PRO A C 1
ATOM 573 O O . PRO A 1 71 ? -14.816 17.546 36.932 1.00 62.88 71 PRO A O 1
ATOM 576 N N . PRO A 1 72 ? -14.453 19.665 37.599 1.00 65.81 72 PRO A N 1
ATOM 577 C CA . PRO A 1 72 ? -13.516 19.352 38.675 1.00 65.81 72 PRO A CA 1
ATOM 578 C C . PRO A 1 72 ? -14.239 18.796 39.907 1.00 65.81 72 PRO A C 1
ATOM 580 O O . PRO A 1 72 ? -15.334 19.256 40.240 1.00 65.81 72 PRO A O 1
ATOM 583 N N . ARG A 1 73 ? -13.605 17.878 40.652 1.00 46.78 73 ARG A N 1
ATOM 584 C CA . ARG A 1 73 ? -13.920 17.677 42.077 1.00 46.78 73 ARG A CA 1
ATOM 585 C C . ARG A 1 73 ? -12.774 17.045 42.868 1.00 46.78 73 ARG A C 1
ATOM 587 O O . ARG A 1 73 ? -12.231 16.006 42.513 1.00 46.78 73 ARG A O 1
ATOM 594 N N . ASP A 1 74 ? -12.458 17.745 43.946 1.00 48.09 74 ASP A N 1
ATOM 595 C CA . ASP A 1 74 ? -11.438 17.511 44.957 1.00 48.09 74 ASP A CA 1
ATOM 596 C C . ASP A 1 74 ? -11.504 16.159 45.708 1.00 48.09 74 ASP A C 1
ATOM 598 O O . ASP A 1 74 ? -12.573 15.679 46.073 1.00 48.09 74 ASP A O 1
ATOM 602 N N . GLN A 1 75 ? -10.295 15.685 46.045 1.00 50.66 75 GLN A N 1
ATOM 603 C CA . GLN A 1 75 ? -9.845 15.033 47.293 1.00 50.66 75 GLN A CA 1
ATOM 604 C C . GLN A 1 75 ? -10.119 13.535 47.616 1.00 50.66 75 GLN A C 1
ATOM 606 O O . GLN A 1 75 ? -11.196 13.113 48.016 1.00 50.66 75 GLN A O 1
ATOM 611 N N . THR A 1 76 ? -8.984 12.806 47.622 1.00 40.56 76 THR A N 1
ATOM 612 C CA . THR A 1 76 ? -8.472 11.775 48.568 1.00 40.56 76 THR A CA 1
ATOM 613 C C . THR A 1 76 ? -9.187 10.435 48.792 1.00 40.56 76 THR A C 1
ATOM 615 O O . THR A 1 76 ? -10.139 10.353 49.560 1.00 40.56 76 THR A O 1
ATOM 618 N N . GLN A 1 77 ? -8.515 9.343 48.384 1.00 43.22 77 GLN A N 1
ATOM 619 C CA . GLN A 1 77 ? -8.160 8.265 49.322 1.00 43.22 77 GLN A CA 1
ATOM 620 C C . GLN A 1 77 ? -6.906 7.486 48.882 1.00 43.22 77 GLN A C 1
ATOM 622 O O . GLN A 1 77 ? -6.822 6.945 47.783 1.00 43.22 77 GLN A O 1
ATOM 627 N N . THR A 1 78 ? -5.923 7.450 49.780 1.00 44.97 78 THR A N 1
ATOM 628 C CA . THR A 1 78 ? -4.722 6.611 49.741 1.00 44.97 78 THR A CA 1
ATOM 629 C C . THR A 1 78 ? -5.104 5.132 49.794 1.00 44.97 78 THR A C 1
ATOM 631 O O . THR A 1 78 ? -5.817 4.708 50.698 1.00 44.97 78 THR A O 1
ATOM 634 N N . THR A 1 79 ? -4.562 4.314 48.895 1.00 44.91 79 THR A N 1
ATOM 635 C CA . THR A 1 79 ? -4.353 2.881 49.145 1.00 44.91 79 THR A CA 1
ATOM 636 C C . THR A 1 79 ? -3.004 2.505 48.551 1.00 44.91 79 THR A C 1
ATOM 638 O O . THR A 1 79 ? -2.816 2.496 47.338 1.00 44.91 79 THR A O 1
ATOM 641 N N . GLN A 1 80 ? -2.037 2.266 49.434 1.00 50.16 80 GLN A N 1
ATOM 642 C CA . GLN A 1 80 ? -0.763 1.659 49.084 1.00 50.16 80 GLN A CA 1
ATOM 643 C C . GLN A 1 80 ? -1.010 0.174 48.807 1.00 50.16 80 GLN A 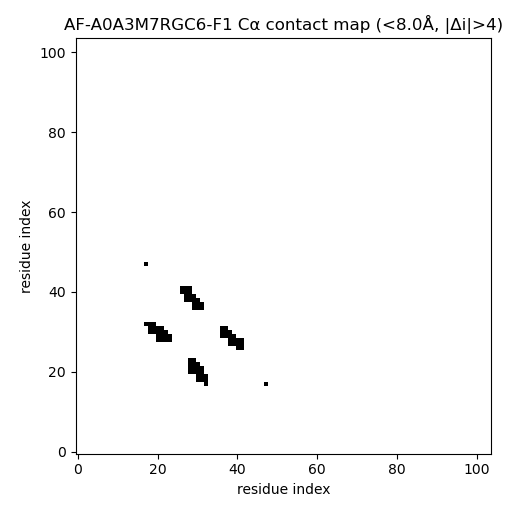C 1
ATOM 645 O O . GLN A 1 80 ? -1.394 -0.566 49.707 1.00 50.16 80 GLN A O 1
ATOM 650 N N . ALA A 1 81 ? -0.772 -0.249 47.569 1.00 51.41 81 ALA A N 1
ATOM 651 C CA . ALA A 1 81 ? -0.545 -1.644 47.225 1.00 51.41 81 ALA A CA 1
ATOM 652 C C . ALA A 1 81 ? 0.804 -1.725 46.500 1.00 51.41 81 ALA A C 1
ATOM 654 O O . ALA A 1 81 ? 0.921 -1.431 45.315 1.00 51.41 81 ALA A O 1
ATOM 655 N N . GLU A 1 82 ? 1.828 -1.991 47.309 1.00 43.66 82 GLU A N 1
ATOM 656 C CA . GLU A 1 82 ? 2.985 -2.841 47.027 1.00 43.66 82 GLU A CA 1
ATOM 657 C C . GLU A 1 82 ? 3.508 -2.875 45.579 1.00 43.66 82 GLU A C 1
ATOM 659 O O . GLU A 1 82 ? 3.067 -3.642 44.723 1.00 43.66 82 GLU A O 1
ATOM 664 N N . VAL A 1 83 ? 4.545 -2.072 45.335 1.00 44.06 83 VAL A N 1
ATOM 665 C CA . VAL A 1 83 ? 5.439 -2.222 44.186 1.00 44.06 83 VAL A CA 1
ATOM 666 C C . VAL A 1 83 ? 6.200 -3.537 44.355 1.00 44.06 83 VAL A C 1
ATOM 668 O O . VAL A 1 83 ? 7.163 -3.602 45.117 1.00 44.06 83 VAL A O 1
ATOM 671 N N . GLN A 1 84 ? 5.797 -4.585 43.634 1.00 42.72 84 GLN A N 1
ATOM 672 C CA . GLN A 1 84 ? 6.688 -5.717 43.389 1.00 42.72 84 GLN A CA 1
ATOM 673 C C . GLN A 1 84 ? 7.835 -5.231 42.500 1.00 42.72 84 GLN A C 1
ATOM 675 O O . GLN A 1 84 ? 7.706 -5.084 41.283 1.00 42.72 84 GLN A O 1
ATOM 680 N N . THR A 1 85 ? 8.966 -4.945 43.134 1.00 41.88 85 THR A N 1
ATOM 681 C CA . THR A 1 85 ? 10.257 -4.741 42.488 1.00 41.88 85 THR A CA 1
ATOM 682 C C . THR A 1 85 ? 10.644 -6.041 41.792 1.00 41.88 85 THR A C 1
ATOM 684 O O . THR A 1 85 ? 11.158 -6.974 42.404 1.00 41.88 85 THR A O 1
ATOM 687 N N . ILE A 1 86 ? 10.390 -6.118 40.489 1.00 52.41 86 ILE A N 1
ATOM 688 C CA . ILE A 1 86 ? 11.010 -7.131 39.639 1.00 52.41 86 ILE A CA 1
ATOM 689 C C . ILE A 1 86 ? 12.518 -6.837 39.665 1.00 52.41 86 ILE A C 1
ATOM 691 O O . ILE A 1 86 ? 12.901 -5.710 39.330 1.00 52.41 86 ILE A O 1
ATOM 695 N N . PRO A 1 87 ? 13.396 -7.775 40.062 1.00 47.50 87 PRO A N 1
ATOM 696 C CA . PRO A 1 87 ? 14.823 -7.568 39.900 1.00 47.50 87 PRO A CA 1
ATOM 697 C C . PRO A 1 87 ? 15.106 -7.457 38.401 1.00 47.50 87 PRO A C 1
ATOM 699 O O . PRO A 1 87 ? 14.966 -8.420 37.646 1.00 47.50 87 PRO A O 1
ATOM 702 N N . VAL A 1 88 ? 15.477 -6.253 37.962 1.00 51.69 88 VAL A N 1
ATOM 703 C CA . VAL A 1 88 ? 16.082 -6.032 36.651 1.00 51.69 88 VAL A CA 1
ATOM 704 C C . VAL A 1 88 ? 17.354 -6.868 36.626 1.00 51.69 88 VAL A C 1
ATOM 706 O O . VAL A 1 88 ? 18.346 -6.536 37.274 1.00 51.69 88 VAL A O 1
ATOM 709 N N . ALA A 1 89 ? 17.312 -7.986 35.905 1.00 60.81 89 ALA A N 1
ATOM 710 C CA . ALA A 1 89 ? 18.522 -8.692 35.530 1.00 60.81 89 ALA A CA 1
ATOM 711 C C . ALA A 1 89 ? 19.427 -7.697 34.781 1.00 60.81 89 ALA A C 1
ATOM 713 O O . ALA A 1 89 ? 18.926 -6.971 33.913 1.00 60.81 89 ALA A O 1
ATOM 714 N N . PRO A 1 90 ? 20.732 -7.621 35.093 1.00 60.97 90 PRO A N 1
ATOM 715 C CA . PRO A 1 90 ? 21.641 -6.760 34.354 1.00 60.97 90 PRO A CA 1
ATOM 716 C C . PRO A 1 90 ? 21.610 -7.176 32.882 1.00 60.97 90 PRO A C 1
ATOM 718 O O . PRO A 1 90 ? 21.988 -8.294 32.532 1.00 60.97 90 PRO A O 1
ATOM 721 N N . GLN A 1 91 ? 21.111 -6.290 32.015 1.00 65.88 91 GLN A N 1
ATOM 722 C CA . GLN A 1 91 ? 21.219 -6.511 30.579 1.00 65.88 91 GLN A CA 1
ATOM 723 C C . GLN A 1 91 ? 22.705 -6.625 30.213 1.00 65.88 91 GLN A C 1
ATOM 725 O O . GLN A 1 91 ? 23.495 -5.778 30.643 1.00 65.88 91 GLN A O 1
ATOM 730 N N . PRO A 1 92 ? 23.107 -7.628 29.413 1.00 54.75 92 PRO A N 1
ATOM 731 C CA . PRO A 1 92 ? 24.461 -7.681 28.892 1.00 54.75 92 PRO A CA 1
ATOM 732 C C . PRO A 1 92 ? 24.688 -6.454 28.004 1.00 54.75 92 PRO A C 1
ATOM 734 O O . PRO A 1 92 ? 24.030 -6.273 26.980 1.00 54.75 92 PRO A O 1
ATOM 737 N N . GLN A 1 93 ? 25.607 -5.587 28.427 1.00 63.97 93 GLN A N 1
ATOM 738 C CA . GLN A 1 93 ? 26.083 -4.473 27.616 1.00 63.97 93 GLN A CA 1
ATOM 739 C C . GLN A 1 93 ? 26.718 -5.042 26.336 1.00 63.97 93 GLN A C 1
ATOM 741 O O . GLN A 1 93 ? 27.508 -5.986 26.432 1.00 63.97 93 GLN A O 1
ATOM 746 N N . PRO A 1 94 ? 26.430 -4.498 25.143 1.00 49.38 94 PRO A N 1
ATOM 747 C CA . PRO A 1 94 ? 27.183 -4.861 23.951 1.00 49.38 94 PRO A CA 1
ATOM 748 C C . PRO A 1 94 ? 28.651 -4.457 24.144 1.00 49.38 94 PRO A C 1
ATOM 750 O O . PRO A 1 94 ? 28.990 -3.277 24.207 1.00 49.38 94 PRO A O 1
ATOM 753 N 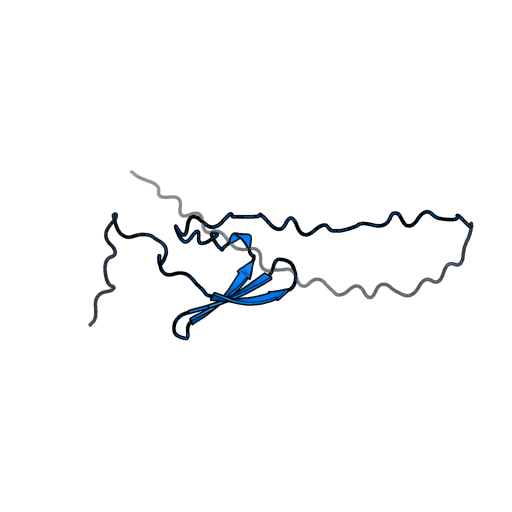N . THR A 1 95 ? 29.536 -5.446 24.268 1.00 51.16 95 THR A N 1
ATOM 754 C CA . THR A 1 95 ? 30.983 -5.226 24.249 1.00 51.16 95 THR A CA 1
ATOM 755 C C . THR A 1 95 ? 31.401 -4.890 22.822 1.00 51.16 95 THR A C 1
ATOM 757 O O . THR A 1 95 ? 31.388 -5.752 21.945 1.00 51.16 95 THR A O 1
ATOM 760 N N . TYR A 1 96 ? 31.777 -3.638 22.576 1.00 51.34 96 TYR A N 1
ATOM 761 C CA . TYR A 1 96 ? 32.403 -3.237 21.318 1.00 51.34 96 TYR A CA 1
ATOM 762 C C . TYR A 1 96 ? 33.912 -3.476 21.430 1.00 51.34 96 TYR A C 1
ATOM 764 O O . TYR A 1 96 ? 34.600 -2.787 22.184 1.00 51.34 96 TYR A O 1
ATOM 772 N N . THR A 1 97 ? 34.451 -4.439 20.688 1.00 58.72 97 THR A N 1
ATOM 773 C CA . THR A 1 97 ? 35.901 -4.565 20.512 1.00 58.72 97 THR A CA 1
ATOM 774 C C . THR A 1 97 ? 36.370 -3.515 19.503 1.00 58.72 97 THR A C 1
ATOM 776 O O . THR A 1 97 ? 36.129 -3.626 18.302 1.00 58.72 97 THR A O 1
ATOM 779 N N . GLN A 1 98 ? 37.036 -2.458 19.980 1.00 48.62 98 GLN A N 1
ATOM 780 C CA . GLN A 1 98 ? 37.768 -1.546 19.099 1.00 48.62 98 GLN A CA 1
ATOM 781 C C . GLN A 1 98 ? 39.077 -2.212 18.672 1.00 48.62 98 GLN A C 1
ATOM 783 O O . GLN A 1 98 ? 40.007 -2.348 19.464 1.00 48.62 98 GLN A O 1
ATOM 788 N N . THR A 1 99 ? 39.153 -2.618 17.407 1.00 55.91 99 THR A N 1
ATOM 789 C CA . THR A 1 99 ? 40.410 -3.058 16.795 1.00 55.91 99 THR A CA 1
ATOM 790 C C . THR A 1 99 ? 41.208 -1.812 16.419 1.00 55.91 99 THR A C 1
ATOM 792 O O . THR A 1 99 ? 40.926 -1.173 15.407 1.00 55.91 99 THR A O 1
ATOM 795 N N . GLN A 1 100 ? 42.182 -1.428 17.245 1.00 58.12 100 GLN A N 1
ATOM 796 C CA . GLN A 1 100 ? 43.142 -0.391 16.870 1.00 58.12 100 GLN A CA 1
ATOM 797 C C . GLN A 1 100 ? 44.108 -0.982 15.841 1.00 58.12 100 GLN A C 1
ATOM 799 O O . GLN A 1 100 ? 44.900 -1.870 16.149 1.00 58.12 100 GLN A O 1
ATOM 804 N N . THR A 1 101 ? 44.011 -0.513 14.598 1.00 56.00 101 THR A N 1
ATOM 805 C CA . THR A 1 101 ? 44.981 -0.841 13.550 1.00 56.00 101 THR A CA 1
ATOM 806 C C . THR A 1 101 ? 46.152 0.123 13.698 1.00 56.00 101 THR A C 1
ATOM 808 O O . THR A 1 101 ? 46.087 1.260 13.235 1.00 56.00 101 THR A O 1
ATOM 811 N N . SER A 1 102 ? 47.199 -0.313 14.397 1.00 60.19 102 SER A N 1
ATOM 812 C CA . SER A 1 102 ? 48.494 0.366 14.373 1.00 60.19 102 SER A CA 1
ATOM 813 C C . SER A 1 102 ? 49.118 0.120 13.001 1.00 60.19 102 SER A C 1
ATOM 815 O O . SER A 1 102 ? 49.317 -1.032 12.612 1.00 60.19 102 SER A O 1
ATOM 817 N N . THR A 1 103 ? 49.350 1.188 12.245 1.00 59.41 103 THR A N 1
ATOM 818 C CA . THR A 1 103 ? 50.058 1.128 10.959 1.00 59.41 103 THR A CA 1
ATOM 819 C C . THR A 1 103 ? 51.510 1.552 11.210 1.00 59.41 103 THR A C 1
ATOM 821 O O . THR A 1 103 ? 51.694 2.511 11.963 1.00 59.41 103 THR A O 1
ATOM 824 N N . PRO A 1 104 ? 52.512 0.836 10.666 1.00 68.75 104 PRO A N 1
ATOM 825 C CA . PRO A 1 104 ? 53.929 1.167 10.830 1.00 68.75 104 PRO A CA 1
ATOM 826 C C . PRO A 1 104 ? 54.342 2.452 10.102 1.00 68.75 104 PRO A C 1
ATOM 828 O O . PRO A 1 104 ? 53.694 2.799 9.086 1.00 68.75 104 PRO A O 1
#

pLDDT: mean 70.3, std 19.61, range [40.56, 98.0]

Nearest PDB structures (foldseek):
  1j3t-assembly1_A  TM=6.519E-01  e=1.864E+00  Homo sapiens
  2kq8-assembly1_A  TM=4.905E-01  e=3.122E+00  [Bacillus thuringiensis] serovar konkukian

Mean predicted aligned error: 19.41 Å

Secondary structure (DSSP, 8-state):
--------TTS-SS--SPPEEEEEETTEEEEEETTEEEEEEGGGSPP------S--------------------------------------------------

Solvent-accessible surface area (backbone atoms only — not comparable to full-atom values): 7857 Å² total; per-residue (Å²): 136,84,76,81,84,81,77,55,94,85,53,72,98,61,79,88,72,79,67,47,78,77,48,75,61,91,62,35,32,31,30,39,46,98,90,46,74,48,76,45,52,52,87,80,56,76,87,82,78,71,94,59,95,70,74,85,73,74,78,71,78,78,77,80,78,75,83,84,83,81,84,90,83,86,84,89,80,93,78,91,76,78,83,79,78,72,80,78,71,82,74,84,73,86,82,80,82,82,82,80,81,83,77,135

Radius of gyration: 26.56 Å; Cα contacts (8 Å, |Δi|>4): 40; chains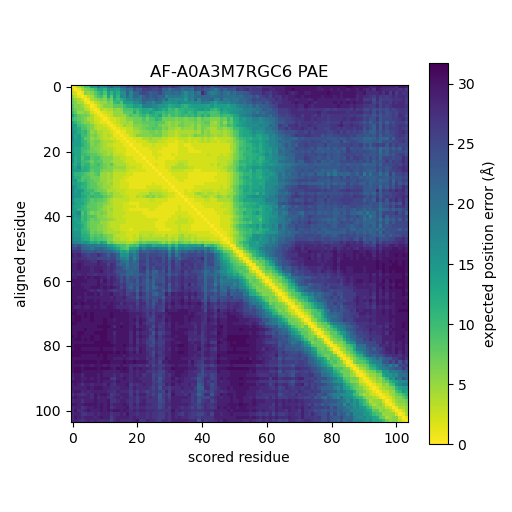: 1; bounding box: 70×44×63 Å